Protein AF-A0A382JKH8-F1 (afdb_monomer)

Radius of gyration: 28.11 Å; Cα contacts (8 Å, |Δi|>4): 169; chains: 1; bounding box: 62×32×81 Å

Mean predicted aligned error: 12.82 Å

Structure (mmCIF, N/CA/C/O backbone):
data_AF-A0A382JKH8-F1
#
_entry.id   AF-A0A382JKH8-F1
#
loop_
_atom_site.group_PDB
_atom_site.id
_atom_site.type_symbol
_atom_site.label_atom_id
_atom_site.label_alt_id
_atom_site.label_comp_id
_atom_site.label_asym_id
_atom_site.label_entity_id
_atom_site.label_seq_id
_atom_site.pdbx_PDB_ins_code
_atom_site.Cartn_x
_atom_site.Cartn_y
_atom_site.Cartn_z
_atom_site.occupancy
_atom_site.B_iso_or_equiv
_atom_site.auth_seq_id
_atom_site.auth_comp_id
_atom_site.auth_asym_id
_atom_site.auth_atom_id
_atom_site.pdbx_PDB_model_num
ATOM 1 N N . MET A 1 1 ? 41.787 20.400 -58.631 1.00 54.06 1 MET A N 1
ATOM 2 C CA . MET A 1 1 ? 40.332 20.599 -58.765 1.00 54.06 1 MET A CA 1
ATOM 3 C C . MET A 1 1 ? 39.692 19.461 -57.990 1.00 54.06 1 MET A C 1
ATOM 5 O O . MET A 1 1 ? 39.821 18.327 -58.425 1.00 54.06 1 MET A O 1
ATOM 9 N N . VAL A 1 2 ? 39.213 19.712 -56.767 1.00 60.19 2 VAL A N 1
ATOM 10 C CA . VAL A 1 2 ? 38.534 18.669 -55.977 1.00 60.19 2 VAL A CA 1
ATOM 11 C C . VAL A 1 2 ? 37.178 18.459 -56.633 1.00 60.19 2 VAL A C 1
ATOM 13 O O . VAL A 1 2 ? 36.455 19.428 -56.839 1.00 60.19 2 VAL A O 1
ATOM 16 N N . ASP A 1 3 ? 36.887 17.228 -57.040 1.00 70.75 3 ASP A N 1
ATOM 17 C CA . ASP A 1 3 ? 35.647 16.890 -57.728 1.00 70.75 3 ASP A CA 1
ATOM 18 C C . ASP A 1 3 ? 34.460 17.128 -56.779 1.00 70.75 3 ASP A C 1
ATOM 20 O O . ASP A 1 3 ? 34.295 16.434 -55.771 1.00 70.75 3 ASP A O 1
ATOM 24 N N . GLU A 1 4 ? 33.668 18.169 -57.051 1.00 73.62 4 GLU A N 1
ATOM 25 C CA . GLU A 1 4 ? 32.545 18.571 -56.196 1.00 73.62 4 GLU A CA 1
ATOM 26 C C . GLU A 1 4 ? 31.497 17.453 -56.054 1.00 73.62 4 GLU A C 1
ATOM 28 O O . GLU A 1 4 ? 30.780 17.408 -55.054 1.00 73.62 4 GLU A O 1
ATOM 33 N N . GLY A 1 5 ? 31.426 16.525 -57.017 1.00 74.12 5 GLY A N 1
ATOM 34 C CA . GLY A 1 5 ? 30.571 15.341 -56.956 1.00 74.12 5 GLY A CA 1
ATOM 35 C C . GLY A 1 5 ? 31.047 14.335 -55.909 1.00 74.12 5 GLY A C 1
ATOM 36 O O . GLY A 1 5 ? 30.246 13.862 -55.098 1.00 74.12 5 GLY A O 1
ATOM 37 N N . VAL A 1 6 ? 32.356 14.074 -55.857 1.00 80.56 6 VAL A N 1
ATOM 38 C CA . VAL A 1 6 ? 32.975 13.199 -54.845 1.00 80.56 6 VAL A CA 1
ATOM 39 C C . VAL A 1 6 ? 32.823 13.787 -53.440 1.00 80.56 6 VAL A C 1
ATOM 41 O O . VAL A 1 6 ? 32.464 13.064 -52.511 1.00 80.56 6 VAL A O 1
ATOM 44 N N . ALA A 1 7 ? 33.015 15.100 -53.278 1.00 78.12 7 ALA A N 1
ATOM 45 C CA . ALA A 1 7 ? 32.851 15.771 -51.985 1.00 78.12 7 ALA A CA 1
ATOM 46 C C . ALA A 1 7 ? 31.404 15.692 -51.461 1.00 78.12 7 ALA A C 1
ATOM 48 O O . ALA A 1 7 ? 31.183 15.395 -50.286 1.00 78.12 7 ALA A O 1
ATOM 49 N N . ARG A 1 8 ? 30.409 15.892 -52.338 1.00 78.38 8 ARG A N 1
ATOM 50 C CA . ARG A 1 8 ? 28.981 15.769 -51.991 1.00 78.38 8 ARG A CA 1
ATOM 51 C C . ARG A 1 8 ? 28.606 14.332 -51.637 1.00 78.38 8 ARG A C 1
ATOM 53 O O . ARG A 1 8 ? 27.932 14.116 -50.633 1.00 78.38 8 ARG A O 1
ATOM 60 N N . SER A 1 9 ? 29.076 13.353 -52.411 1.00 83.19 9 SER A N 1
ATOM 61 C CA . SER A 1 9 ? 28.821 11.933 -52.142 1.00 83.19 9 SER A CA 1
ATOM 62 C C . SER A 1 9 ? 29.443 11.471 -50.824 1.00 83.19 9 SER A C 1
ATOM 64 O O . SER A 1 9 ? 28.822 10.699 -50.097 1.00 83.19 9 SER A O 1
ATOM 66 N N . LEU A 1 10 ? 30.650 11.940 -50.498 1.00 84.69 10 LEU A N 1
ATOM 67 C CA . LEU A 1 10 ? 31.327 11.584 -49.252 1.00 84.69 10 LEU A CA 1
ATOM 68 C C . LEU A 1 10 ? 30.641 12.220 -48.036 1.00 84.69 10 LEU A C 1
ATOM 70 O O . LEU A 1 10 ? 30.489 11.570 -47.004 1.00 84.69 10 LEU A O 1
ATOM 74 N N . PHE A 1 11 ? 30.162 13.458 -48.179 1.00 86.44 11 PHE A N 1
ATOM 75 C CA . PHE A 1 11 ? 29.364 14.134 -47.158 1.00 86.44 11 PHE A CA 1
ATOM 76 C C . PHE A 1 11 ? 28.041 13.402 -46.885 1.00 86.44 11 PHE A C 1
ATOM 78 O O . PHE A 1 11 ? 27.710 13.130 -45.733 1.00 86.44 11 PHE A O 1
ATOM 85 N N . LEU A 1 12 ? 27.317 13.016 -47.941 1.00 88.19 12 LEU A N 1
ATOM 86 C CA . LEU A 1 12 ? 26.072 12.246 -47.836 1.00 88.19 12 LEU A CA 1
ATO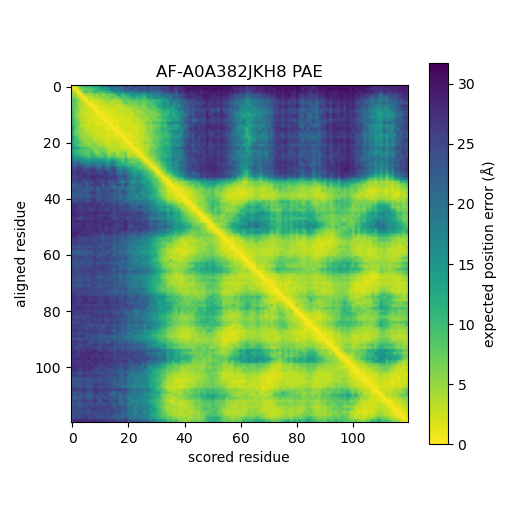M 87 C C . LEU A 1 12 ? 26.300 10.859 -47.216 1.00 88.19 12 LEU A C 1
ATOM 89 O O . LEU A 1 12 ? 25.525 10.438 -46.361 1.00 88.19 12 LEU A O 1
ATOM 93 N N . ALA A 1 13 ? 27.379 10.167 -47.593 1.00 88.75 13 ALA A N 1
ATOM 94 C CA . ALA A 1 13 ? 27.736 8.874 -47.010 1.00 88.75 13 ALA A CA 1
ATOM 95 C C . ALA A 1 13 ? 28.078 8.993 -45.516 1.00 88.75 13 ALA A C 1
ATOM 97 O O . ALA A 1 13 ? 27.604 8.192 -44.712 1.00 88.75 13 ALA A O 1
ATOM 98 N N . GLY A 1 14 ? 28.838 10.024 -45.133 1.00 87.12 14 GLY A N 1
ATOM 99 C CA . GLY A 1 14 ? 29.122 10.325 -43.730 1.00 87.12 14 GLY A CA 1
ATOM 100 C C . GLY A 1 14 ? 27.849 10.601 -42.932 1.00 87.12 14 GLY A C 1
ATOM 101 O O . GLY A 1 14 ? 27.673 10.046 -41.849 1.00 87.12 14 GLY A O 1
ATOM 102 N N . LEU A 1 15 ? 26.921 11.380 -43.494 1.00 90.38 15 LEU A N 1
ATOM 103 C CA . LEU A 1 15 ? 25.634 11.669 -42.863 1.00 90.38 15 LEU A CA 1
ATOM 104 C C . LEU A 1 15 ? 24.789 10.402 -42.670 1.00 90.38 15 LEU A C 1
ATOM 106 O O . LEU A 1 15 ? 24.229 10.209 -41.593 1.00 90.38 15 LEU A O 1
ATOM 110 N N . MET A 1 16 ? 24.740 9.509 -43.665 1.00 90.44 16 MET A N 1
ATOM 111 C CA . MET A 1 16 ? 24.026 8.235 -43.533 1.00 90.44 16 MET A CA 1
ATOM 112 C C . MET A 1 16 ? 24.613 7.370 -42.413 1.00 90.44 16 MET A C 1
ATOM 114 O O . MET A 1 16 ? 23.863 6.881 -41.571 1.00 90.44 16 MET A O 1
ATOM 118 N N . ILE A 1 17 ? 25.939 7.245 -42.333 1.00 85.88 17 ILE A N 1
ATOM 119 C CA . ILE A 1 17 ? 26.601 6.451 -41.285 1.00 85.88 17 ILE A CA 1
ATOM 120 C C . ILE A 1 17 ? 26.333 7.042 -39.895 1.00 85.88 17 ILE A C 1
ATOM 122 O O . ILE A 1 17 ? 25.952 6.316 -38.979 1.00 85.88 17 ILE A O 1
ATOM 126 N N . VAL A 1 18 ? 26.472 8.361 -39.741 1.00 85.75 18 VAL A N 1
ATOM 127 C CA . VAL A 1 18 ? 26.221 9.047 -38.464 1.00 85.75 18 VAL A CA 1
ATOM 128 C C . VAL A 1 18 ? 24.750 8.932 -38.056 1.00 85.75 18 VAL A C 1
ATOM 130 O O . VAL A 1 18 ? 24.471 8.703 -36.884 1.00 85.75 18 VAL A O 1
ATOM 133 N N . SER A 1 19 ? 23.810 9.010 -39.005 1.00 83.56 19 SER A N 1
ATOM 134 C CA . SER A 1 19 ? 22.376 8.858 -38.719 1.00 83.56 19 SER A CA 1
ATOM 135 C C . SER A 1 19 ? 22.009 7.454 -38.227 1.00 83.56 19 SER A C 1
ATOM 137 O O . SER A 1 19 ? 21.229 7.320 -37.287 1.00 83.56 19 SER A O 1
ATOM 139 N N . VAL A 1 20 ? 22.620 6.411 -38.801 1.00 82.31 20 VAL A N 1
ATOM 140 C CA . VAL A 1 20 ? 22.405 5.020 -38.379 1.00 82.31 20 VAL A CA 1
ATOM 141 C C . VAL A 1 20 ? 23.021 4.776 -37.002 1.00 82.31 20 VAL A C 1
ATOM 143 O O . VAL A 1 20 ? 22.374 4.178 -36.147 1.00 82.31 20 VAL A O 1
ATOM 146 N N . LEU A 1 21 ? 24.234 5.281 -36.751 1.00 80.19 21 LEU A N 1
ATOM 147 C CA . LEU A 1 21 ? 24.894 5.152 -35.447 1.00 80.19 21 LEU A CA 1
ATOM 148 C C . LEU A 1 21 ? 24.144 5.904 -34.337 1.00 80.19 21 LEU A C 1
ATOM 150 O O . LEU A 1 21 ? 23.975 5.359 -33.250 1.00 80.19 21 LEU A O 1
ATOM 154 N N . LEU A 1 22 ? 23.650 7.117 -34.613 1.00 75.94 22 LEU A N 1
ATOM 155 C CA . LEU A 1 22 ? 22.796 7.866 -33.683 1.00 75.94 22 LEU A CA 1
ATOM 156 C C . LEU A 1 22 ? 21.483 7.130 -33.403 1.00 75.94 22 LEU A C 1
ATOM 158 O O . LEU A 1 22 ? 21.046 7.101 -32.259 1.00 75.94 22 LEU A O 1
ATOM 162 N N . GLY A 1 23 ? 20.881 6.502 -34.417 1.00 69.19 23 GLY A N 1
ATOM 163 C CA . GLY A 1 23 ? 19.714 5.644 -34.230 1.00 69.19 23 GLY A CA 1
ATOM 164 C C . GLY A 1 23 ? 20.005 4.507 -33.251 1.00 69.19 23 GLY A C 1
ATOM 165 O O . GLY A 1 23 ? 19.333 4.392 -32.234 1.00 69.19 23 GLY A O 1
ATOM 166 N N . VAL A 1 24 ? 21.051 3.714 -33.494 1.00 71.81 24 VAL A N 1
ATOM 167 C CA . VAL A 1 24 ? 21.396 2.559 -32.641 1.00 71.81 24 VAL A CA 1
ATOM 168 C C . VAL A 1 24 ? 21.688 2.965 -31.189 1.00 71.81 24 VAL A C 1
ATOM 170 O O . VAL A 1 24 ? 21.266 2.258 -30.281 1.00 71.81 24 VAL A O 1
ATOM 173 N N . LEU A 1 25 ? 22.339 4.110 -30.952 1.00 69.38 25 LEU A N 1
ATOM 174 C CA . LEU A 1 25 ? 22.617 4.600 -29.593 1.00 69.38 25 LEU A CA 1
ATOM 175 C C . LEU A 1 25 ? 21.375 5.122 -28.854 1.00 69.38 25 LEU A C 1
ATOM 177 O O . LEU A 1 25 ? 21.358 5.116 -27.628 1.00 69.38 25 LEU A O 1
ATOM 181 N N . LEU A 1 26 ? 20.347 5.575 -29.576 1.00 64.62 26 LEU A N 1
ATOM 182 C CA . LEU A 1 26 ? 19.097 6.064 -28.983 1.00 64.62 26 LEU A CA 1
ATOM 183 C C . LEU A 1 26 ? 18.050 4.955 -28.785 1.00 64.62 26 LEU A C 1
ATOM 185 O O . LEU A 1 26 ? 17.109 5.145 -28.022 1.00 64.62 26 LEU A O 1
ATOM 189 N N . PHE A 1 27 ? 18.196 3.804 -29.451 1.00 58.66 27 PHE A N 1
ATOM 190 C CA . PHE A 1 27 ? 17.217 2.709 -29.399 1.00 58.66 27 PHE A CA 1
ATOM 191 C C . PHE A 1 27 ? 17.270 1.869 -28.113 1.00 58.66 27 PHE A C 1
ATOM 193 O O . PHE A 1 27 ? 16.287 1.192 -27.816 1.00 58.66 27 PHE A O 1
ATOM 200 N N . ASP A 1 28 ? 18.369 1.931 -27.355 1.00 57.06 28 ASP A N 1
ATOM 201 C CA . ASP A 1 28 ? 18.500 1.246 -26.058 1.00 57.06 28 ASP A CA 1
ATOM 202 C C . ASP A 1 28 ? 17.933 2.077 -24.889 1.00 57.06 28 ASP A C 1
ATOM 204 O O . ASP A 1 28 ? 17.685 1.559 -23.810 1.00 57.06 28 ASP A O 1
ATOM 208 N N . VA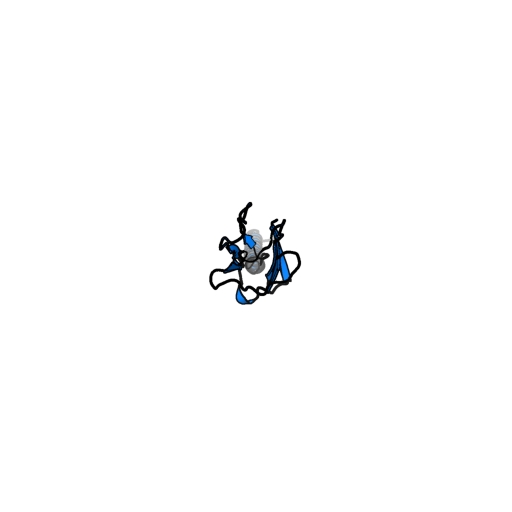L A 1 29 ? 17.615 3.360 -25.117 1.00 57.94 29 VAL A N 1
ATOM 209 C CA . VAL A 1 29 ? 16.782 4.174 -24.212 1.00 57.94 29 VAL A CA 1
ATOM 210 C C . VAL A 1 29 ? 15.310 3.979 -24.584 1.00 57.94 29 VAL A C 1
ATOM 212 O O . VAL A 1 29 ? 14.549 4.902 -24.863 1.00 57.94 29 VAL A O 1
ATOM 215 N N . LYS A 1 30 ? 14.861 2.728 -24.578 1.00 51.41 30 LYS A N 1
ATOM 216 C CA . LYS A 1 30 ? 13.509 2.493 -24.089 1.00 51.41 30 LYS A CA 1
ATOM 217 C C . LYS A 1 30 ? 13.656 2.503 -22.581 1.00 51.41 30 LYS A C 1
ATOM 219 O O . LYS A 1 30 ? 14.252 1.589 -22.033 1.00 51.41 30 LYS A O 1
ATOM 224 N N . GLN A 1 31 ? 13.163 3.558 -21.934 1.00 56.88 31 GLN A N 1
ATOM 225 C CA . GLN A 1 31 ? 12.772 3.436 -20.536 1.00 56.88 31 GLN A CA 1
ATOM 226 C C . GLN A 1 31 ? 11.792 2.260 -20.490 1.00 56.88 31 GLN A C 1
ATOM 228 O O . GLN A 1 31 ? 10.626 2.404 -20.861 1.00 56.88 31 GLN A O 1
ATOM 233 N N . GLU A 1 32 ? 12.290 1.069 -20.146 1.00 56.19 32 GLU A N 1
ATOM 234 C CA . GLU A 1 32 ? 11.481 0.115 -19.400 1.00 56.19 32 GLU A CA 1
ATOM 235 C C . GLU A 1 32 ? 10.857 0.945 -18.286 1.00 56.19 32 GLU A C 1
ATOM 237 O O . GLU A 1 32 ? 11.578 1.728 -17.661 1.00 56.19 32 GLU A O 1
ATOM 242 N N . GLY A 1 33 ? 9.521 0.928 -18.218 1.00 59.31 33 GLY A N 1
ATOM 243 C CA . GLY A 1 33 ? 8.748 1.864 -17.406 1.00 59.31 33 GLY A CA 1
ATOM 244 C C . GLY A 1 33 ? 9.440 2.067 -16.069 1.00 59.31 33 GLY A C 1
ATOM 245 O O . GLY A 1 33 ? 9.825 1.081 -15.443 1.00 59.31 33 GLY A O 1
ATOM 246 N N . GLU A 1 34 ? 9.707 3.326 -15.708 1.00 69.31 34 GLU A N 1
ATOM 247 C CA . GLU A 1 34 ? 10.281 3.606 -14.396 1.00 69.31 34 GLU A CA 1
ATOM 248 C C . GLU A 1 34 ? 9.438 2.866 -13.367 1.00 69.31 34 GLU A C 1
ATOM 250 O O . GLU A 1 34 ? 8.226 3.054 -13.332 1.00 69.31 34 GLU A O 1
ATOM 255 N N . ASN A 1 35 ? 10.075 1.984 -12.602 1.00 76.88 35 ASN A N 1
ATOM 256 C CA . ASN A 1 35 ? 9.409 1.283 -11.523 1.00 76.88 35 ASN A CA 1
ATOM 257 C C . ASN A 1 35 ? 8.910 2.341 -10.540 1.00 76.88 35 ASN A C 1
ATOM 259 O O . ASN A 1 35 ? 9.726 3.100 -10.008 1.00 76.88 35 ASN A O 1
ATOM 263 N N . LEU A 1 36 ? 7.600 2.446 -10.345 1.00 82.38 36 LEU A N 1
ATOM 264 C CA . LEU A 1 36 ? 7.018 3.452 -9.468 1.00 82.38 36 LEU A CA 1
ATOM 265 C C . LEU A 1 36 ? 6.898 2.908 -8.049 1.00 82.38 36 LEU A C 1
ATOM 267 O O . LEU A 1 36 ? 7.041 1.718 -7.801 1.00 82.38 36 LEU A O 1
ATOM 271 N N . ALA A 1 37 ? 6.701 3.813 -7.093 1.00 85.88 37 ALA A N 1
ATOM 272 C CA . ALA A 1 37 ? 6.336 3.401 -5.751 1.00 85.88 37 ALA A CA 1
ATOM 273 C C . ALA A 1 37 ? 4.908 2.828 -5.764 1.00 85.88 37 ALA A C 1
ATOM 275 O O . ALA A 1 37 ? 4.059 3.360 -6.492 1.00 85.88 37 ALA A O 1
ATOM 276 N N . PRO A 1 38 ? 4.609 1.850 -4.895 1.00 88.50 38 PRO A N 1
ATOM 277 C CA . PRO A 1 38 ? 3.278 1.269 -4.799 1.00 88.50 38 PRO A CA 1
ATOM 278 C C . PRO A 1 38 ? 2.250 2.350 -4.463 1.00 88.50 38 PRO A C 1
ATOM 280 O O . PRO A 1 38 ? 2.547 3.301 -3.747 1.00 88.50 38 PRO A O 1
ATOM 283 N N . VAL A 1 39 ? 1.019 2.233 -4.933 1.00 89.00 39 VAL A N 1
ATOM 284 C CA . VAL A 1 39 ? -0.062 3.186 -4.657 1.00 89.00 39 VAL A CA 1
ATOM 285 C C . VAL A 1 39 ? -1.041 2.565 -3.671 1.00 89.00 39 VAL A C 1
ATOM 287 O O . VAL A 1 39 ? -1.446 1.421 -3.834 1.00 89.00 39 VAL A O 1
ATOM 290 N N . ILE A 1 40 ? -1.429 3.324 -2.644 1.00 89.19 40 ILE A N 1
ATOM 291 C CA . ILE A 1 40 ? -2.406 2.893 -1.638 1.00 89.19 40 ILE A CA 1
ATOM 292 C C . ILE A 1 40 ? -3.604 3.837 -1.702 1.00 89.19 40 ILE A C 1
ATOM 294 O O . ILE A 1 40 ? -3.464 5.039 -1.454 1.00 89.19 40 ILE A O 1
ATOM 298 N N . GLU A 1 41 ? -4.775 3.290 -1.996 1.00 87.06 41 GLU A N 1
ATOM 299 C CA . GLU A 1 41 ? -6.047 4.004 -2.018 1.00 87.06 41 GLU A CA 1
ATOM 300 C C . GLU A 1 41 ? -7.039 3.333 -1.074 1.00 87.06 41 GLU A C 1
ATOM 302 O O . GLU A 1 41 ? -7.143 2.115 -1.003 1.00 87.06 41 GLU A O 1
ATOM 307 N N . GLY A 1 42 ? -7.792 4.128 -0.331 1.00 82.38 42 GLY A N 1
ATOM 308 C CA . GLY A 1 42 ? -8.769 3.617 0.615 1.00 82.38 42 GLY A CA 1
ATOM 309 C C . GLY A 1 42 ? -9.475 4.765 1.303 1.00 82.38 42 GLY A C 1
ATOM 310 O O . GLY A 1 42 ? -8.961 5.887 1.344 1.00 82.38 42 GLY A O 1
ATOM 311 N N . ASP A 1 43 ? -10.653 4.475 1.829 1.00 77.12 43 ASP A N 1
ATOM 312 C CA . ASP A 1 43 ? -11.458 5.418 2.593 1.00 77.12 43 ASP A CA 1
ATOM 313 C C . ASP A 1 43 ? -11.884 4.731 3.891 1.00 77.12 43 ASP A C 1
ATOM 315 O O . ASP A 1 43 ? -12.142 3.524 3.898 1.00 77.12 43 ASP A O 1
ATOM 319 N N . ILE A 1 44 ? -11.915 5.480 4.992 1.00 76.12 44 ILE A N 1
ATOM 320 C CA . ILE A 1 44 ? -12.371 4.959 6.283 1.00 76.12 44 ILE A CA 1
ATOM 321 C C . ILE A 1 44 ? -13.685 5.626 6.672 1.00 76.12 44 ILE A C 1
ATOM 323 O O . ILE A 1 44 ? -13.843 6.841 6.512 1.00 76.12 44 ILE A O 1
ATOM 327 N N . PRO A 1 45 ? -14.631 4.867 7.243 1.00 71.94 45 PRO A N 1
ATOM 328 C CA . PRO A 1 45 ? -15.831 5.462 7.794 1.00 71.94 45 PRO A CA 1
ATOM 329 C C . PRO A 1 45 ? -15.457 6.441 8.916 1.00 71.94 45 PRO A C 1
ATOM 331 O O . PRO A 1 45 ? -14.784 6.096 9.882 1.00 71.94 45 PRO A O 1
ATOM 334 N N . THR A 1 46 ? -15.928 7.685 8.799 1.00 70.31 46 THR A N 1
ATOM 335 C CA . THR A 1 46 ? -15.659 8.758 9.780 1.00 70.31 46 THR A CA 1
ATOM 336 C C . THR A 1 46 ? -16.310 8.525 11.142 1.00 70.31 46 THR A C 1
ATOM 338 O O . THR A 1 46 ? -15.977 9.203 12.112 1.00 70.31 46 THR A O 1
ATOM 341 N N . ASN A 1 47 ? -17.274 7.608 11.226 1.00 70.81 47 ASN A N 1
ATOM 342 C CA . ASN A 1 47 ? -17.989 7.326 12.455 1.00 70.81 47 ASN A CA 1
ATOM 343 C C . ASN A 1 47 ? -18.405 5.854 12.480 1.00 70.81 47 ASN A C 1
ATOM 345 O O . ASN A 1 47 ? -19.179 5.424 11.629 1.00 70.81 47 ASN A O 1
ATOM 349 N N . ILE A 1 48 ? -17.931 5.119 13.483 1.00 69.81 48 ILE A N 1
ATOM 350 C CA . ILE A 1 48 ? -18.230 3.697 13.676 1.00 69.81 48 ILE A CA 1
ATOM 351 C C . ILE A 1 48 ? -19.054 3.560 14.962 1.00 69.81 48 ILE A C 1
ATOM 353 O O . ILE A 1 48 ? -18.773 4.214 15.972 1.00 69.81 48 ILE A O 1
ATOM 357 N N . LEU A 1 49 ? -20.119 2.762 14.920 1.00 68.62 49 LEU A N 1
ATOM 358 C CA . LEU A 1 49 ? -20.941 2.440 16.088 1.00 68.62 49 LEU A CA 1
ATOM 359 C C . LEU A 1 49 ? -20.352 1.213 16.796 1.00 68.62 49 LEU A C 1
ATOM 361 O O . LEU A 1 49 ? -20.004 0.217 16.173 1.00 68.62 49 LEU A O 1
ATOM 365 N N . ILE A 1 50 ? -20.249 1.275 18.123 1.00 66.19 50 ILE A N 1
ATOM 366 C CA . ILE A 1 50 ? -19.702 0.170 18.923 1.00 66.19 50 ILE A CA 1
ATOM 367 C C . ILE A 1 50 ? -20.584 -1.068 18.759 1.00 66.19 50 ILE A C 1
ATOM 369 O O . ILE A 1 50 ? -21.776 -1.025 19.075 1.00 66.19 50 ILE A O 1
ATOM 373 N N . GLY A 1 51 ? -19.967 -2.180 18.368 1.00 62.16 51 GLY A N 1
ATOM 374 C CA . GLY A 1 51 ? -20.644 -3.462 18.195 1.00 62.16 51 GLY A CA 1
ATOM 375 C C . GLY A 1 51 ? -21.254 -3.674 16.811 1.00 62.16 51 GLY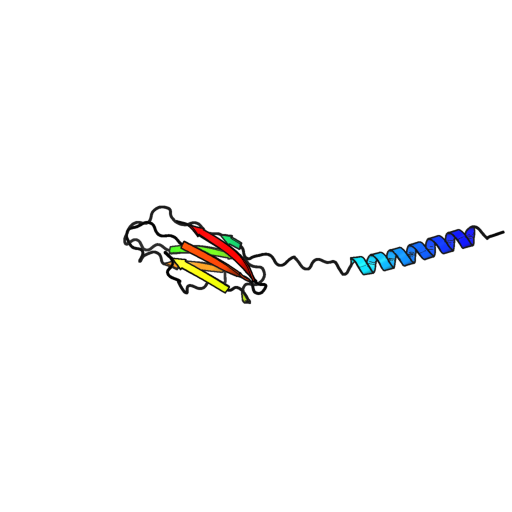 A C 1
ATOM 376 O O . GLY A 1 51 ? -21.851 -4.731 16.604 1.00 62.16 51 GLY A O 1
ATOM 377 N N . ASP A 1 52 ? -21.093 -2.724 15.884 1.00 67.94 52 ASP A N 1
ATOM 378 C CA . ASP A 1 52 ? -21.269 -3.009 14.462 1.00 67.94 52 ASP A CA 1
ATOM 379 C C . ASP A 1 52 ? -20.071 -3.808 13.937 1.00 67.94 52 ASP A C 1
ATOM 381 O O . ASP A 1 52 ? -18.937 -3.658 14.397 1.00 67.94 52 ASP A O 1
ATOM 385 N N . ILE A 1 53 ? -20.367 -4.708 13.001 1.00 71.94 53 ILE A N 1
ATOM 386 C CA . ILE A 1 53 ? -19.348 -5.442 12.257 1.00 71.94 53 ILE A CA 1
ATOM 387 C C . ILE A 1 53 ? -18.960 -4.537 11.097 1.00 71.94 53 ILE A C 1
ATOM 389 O O . ILE A 1 53 ? -19.763 -4.358 10.178 1.00 71.94 53 ILE A O 1
ATOM 393 N N . ASP A 1 54 ? -17.778 -3.941 11.180 1.00 78.50 54 ASP A N 1
ATOM 394 C CA . ASP A 1 54 ? -17.277 -3.006 10.180 1.00 78.50 54 ASP A CA 1
ATOM 395 C C . ASP A 1 54 ? -15.843 -3.384 9.792 1.00 78.50 54 ASP A C 1
ATOM 397 O O . ASP A 1 54 ? -15.059 -3.868 10.617 1.00 78.50 54 ASP A O 1
ATOM 401 N N . SER A 1 55 ? -15.518 -3.168 8.523 1.00 81.88 55 SER A N 1
ATOM 402 C CA . SER A 1 55 ? -14.229 -3.516 7.925 1.00 81.88 55 SER A CA 1
ATOM 403 C C . SER A 1 55 ? -13.728 -2.335 7.109 1.00 81.88 55 SER A C 1
ATOM 405 O O . SER A 1 55 ? -14.489 -1.683 6.391 1.00 81.88 55 SER A O 1
ATOM 407 N N . VAL A 1 56 ? -12.426 -2.076 7.175 1.00 83.56 56 VAL A N 1
ATOM 408 C CA . VAL A 1 56 ? -11.763 -1.097 6.310 1.00 83.56 56 VAL A CA 1
ATOM 409 C C . VAL A 1 56 ? -11.161 -1.824 5.123 1.00 83.56 56 VAL A C 1
ATOM 411 O O . VAL A 1 56 ? -10.412 -2.781 5.300 1.00 83.56 56 VAL A O 1
ATOM 414 N N . PHE A 1 57 ? -11.451 -1.331 3.922 1.00 85.31 57 PHE A N 1
ATOM 415 C CA . PHE A 1 57 ? -10.907 -1.867 2.680 1.00 85.31 57 PHE A CA 1
ATOM 416 C C . PHE A 1 57 ? -9.906 -0.880 2.085 1.00 85.31 57 PHE A C 1
ATOM 418 O O . PHE A 1 57 ? -10.227 0.284 1.837 1.00 85.31 57 PHE A O 1
ATOM 425 N N . LEU A 1 58 ? -8.693 -1.359 1.845 1.00 87.50 58 LEU A N 1
ATOM 426 C CA . LEU A 1 58 ? -7.594 -0.605 1.254 1.00 87.50 58 LEU A CA 1
ATOM 427 C C . LEU A 1 58 ? -7.150 -1.310 -0.019 1.00 87.50 58 LEU A C 1
ATOM 429 O O . LEU A 1 58 ? -6.798 -2.479 0.011 1.00 87.50 58 LEU A O 1
ATOM 433 N N . SER A 1 59 ? -7.169 -0.607 -1.140 1.00 89.19 59 SER A N 1
ATOM 434 C CA . SER A 1 59 ? -6.657 -1.096 -2.415 1.00 89.19 59 SER A CA 1
ATOM 435 C C . SER A 1 59 ? -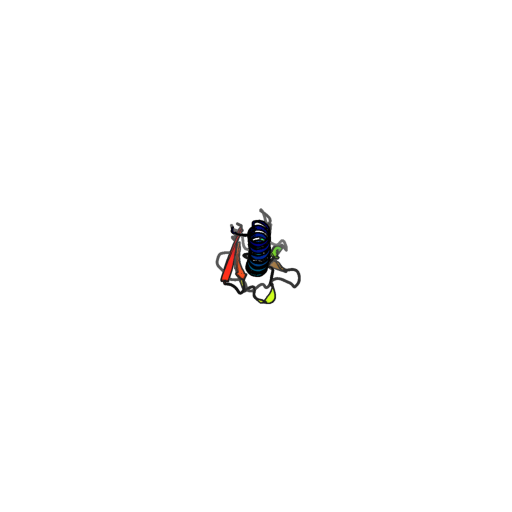5.197 -0.698 -2.571 1.00 89.19 59 SER A C 1
ATOM 437 O O . SER A 1 59 ? -4.852 0.482 -2.477 1.00 89.19 59 SER A O 1
ATOM 439 N N . ILE A 1 60 ? -4.339 -1.680 -2.810 1.00 89.19 60 ILE A N 1
ATOM 440 C CA . ILE A 1 60 ? -2.910 -1.484 -3.014 1.00 89.19 60 ILE A CA 1
ATOM 441 C C . ILE A 1 60 ? -2.567 -1.932 -4.428 1.00 89.19 60 ILE A C 1
ATOM 443 O O . ILE A 1 60 ? -2.879 -3.050 -4.833 1.00 89.19 60 ILE A O 1
ATOM 447 N N . TYR A 1 61 ? -1.923 -1.042 -5.170 1.00 86.81 61 TYR A N 1
ATOM 448 C CA . TYR A 1 61 ? -1.565 -1.241 -6.565 1.00 86.81 61 TYR A CA 1
ATOM 449 C C . TYR A 1 61 ? -0.060 -1.103 -6.732 1.00 86.81 61 TYR A C 1
ATOM 451 O O . TYR A 1 61 ? 0.523 -0.129 -6.264 1.00 86.81 61 TYR A O 1
ATOM 459 N N . ASP A 1 62 ? 0.552 -2.051 -7.426 1.00 84.75 62 ASP A N 1
ATOM 460 C CA . ASP A 1 62 ? 1.971 -2.027 -7.766 1.00 84.75 62 ASP A CA 1
ATOM 461 C C . ASP A 1 62 ? 2.192 -2.749 -9.099 1.00 84.75 62 ASP A C 1
ATOM 463 O O . ASP A 1 62 ? 1.390 -3.611 -9.484 1.00 84.75 62 ASP A O 1
ATOM 467 N N . GLU A 1 63 ? 3.264 -2.414 -9.815 1.00 82.00 63 GLU A N 1
ATOM 468 C CA . GLU A 1 63 ? 3.660 -3.151 -11.014 1.00 82.00 63 GLU A CA 1
ATOM 469 C C . GLU A 1 63 ? 4.030 -4.611 -10.694 1.00 82.00 63 GLU A C 1
ATOM 471 O O . GLU A 1 63 ? 3.791 -5.495 -11.526 1.00 82.00 63 GLU A O 1
ATOM 476 N N . GLU A 1 64 ? 4.561 -4.888 -9.494 1.00 81.00 64 GLU A N 1
ATOM 477 C CA . GLU A 1 64 ? 4.981 -6.221 -9.059 1.00 81.00 64 GLU A CA 1
ATOM 478 C C . GLU A 1 64 ? 4.503 -6.571 -7.635 1.00 81.00 64 GLU A C 1
ATOM 480 O O . GLU A 1 64 ? 5.213 -6.461 -6.638 1.00 81.00 64 GLU A O 1
ATOM 485 N N . MET A 1 65 ? 3.326 -7.193 -7.549 1.00 79.75 65 MET A N 1
ATOM 486 C CA . MET A 1 65 ? 2.753 -7.632 -6.266 1.00 79.75 65 MET A CA 1
ATOM 487 C C . MET A 1 65 ? 3.583 -8.705 -5.527 1.00 79.75 65 MET A C 1
ATOM 489 O O . MET A 1 65 ? 3.461 -8.856 -4.316 1.00 79.75 65 MET A O 1
ATOM 493 N N . ALA A 1 66 ? 4.423 -9.477 -6.228 1.00 76.44 66 ALA A N 1
ATOM 494 C CA . ALA A 1 66 ? 5.159 -10.609 -5.646 1.00 76.44 66 ALA A CA 1
ATOM 495 C C . ALA A 1 66 ? 6.318 -10.197 -4.715 1.00 76.44 66 ALA A C 1
ATOM 497 O O . ALA A 1 66 ? 6.800 -11.026 -3.939 1.00 76.44 66 ALA A O 1
ATOM 498 N N . GLY A 1 67 ? 6.768 -8.944 -4.797 1.00 74.56 67 GLY A N 1
ATOM 499 C CA . GLY A 1 67 ? 7.856 -8.384 -3.994 1.00 74.56 67 GLY A CA 1
ATOM 500 C C . GLY A 1 67 ? 7.403 -7.370 -2.943 1.00 74.56 67 GLY A C 1
ATOM 501 O O . GLY A 1 67 ? 8.242 -6.802 -2.243 1.00 74.56 67 GLY A O 1
ATOM 502 N N . LEU A 1 68 ? 6.095 -7.139 -2.832 1.00 85.12 68 LEU A N 1
ATOM 503 C CA . LEU A 1 68 ? 5.527 -6.108 -1.981 1.00 85.12 68 LEU A CA 1
ATOM 504 C C . LEU A 1 68 ? 5.556 -6.528 -0.504 1.00 85.12 68 LEU A C 1
ATOM 506 O O . LEU A 1 68 ? 5.006 -7.555 -0.111 1.00 85.12 68 LEU A O 1
ATOM 510 N N . THR A 1 69 ? 6.171 -5.703 0.336 1.00 85.62 69 THR A N 1
ATOM 511 C CA . THR A 1 69 ? 6.122 -5.819 1.796 1.00 85.62 69 THR A CA 1
ATOM 512 C C . THR A 1 69 ? 5.132 -4.808 2.349 1.00 85.62 69 THR A C 1
ATOM 514 O O . THR A 1 69 ? 5.293 -3.603 2.156 1.00 85.62 69 THR A O 1
ATOM 517 N N . LEU A 1 70 ? 4.131 -5.287 3.084 1.00 86.44 70 LEU A N 1
ATOM 518 C CA . LEU A 1 70 ? 3.126 -4.437 3.707 1.00 86.44 70 LEU A CA 1
ATOM 519 C C . LEU A 1 70 ? 3.300 -4.417 5.227 1.00 86.44 70 LEU A C 1
ATOM 521 O O . LEU A 1 70 ? 3.410 -5.457 5.873 1.00 86.44 70 LEU A O 1
ATOM 525 N N . VAL A 1 71 ? 3.317 -3.220 5.805 1.00 87.38 71 VAL A N 1
ATOM 526 C CA . VAL A 1 71 ? 3.348 -3.005 7.252 1.00 87.38 71 VAL A CA 1
ATOM 527 C C . VAL A 1 71 ? 2.150 -2.159 7.633 1.00 87.38 71 VAL A C 1
ATOM 529 O O 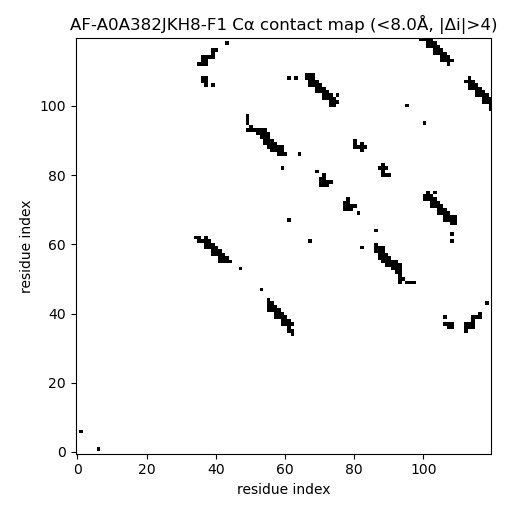. VAL A 1 71 ? 2.091 -0.963 7.339 1.00 87.38 71 VAL A O 1
ATOM 532 N N . VAL A 1 72 ? 1.204 -2.779 8.324 1.00 87.25 72 VAL A N 1
ATOM 533 C CA . VAL A 1 72 ? -0.027 -2.130 8.758 1.00 87.25 72 VAL A CA 1
ATOM 534 C C . VAL A 1 72 ? -0.023 -2.013 10.274 1.00 87.25 72 VAL A C 1
ATOM 536 O O . VAL A 1 72 ? 0.419 -2.909 10.992 1.00 87.25 72 VAL A O 1
ATOM 539 N N . SER A 1 73 ? -0.488 -0.877 10.777 1.00 87.06 73 SER A N 1
ATOM 540 C CA . SER A 1 73 ? -0.572 -0.598 12.204 1.00 87.06 73 SER A CA 1
ATOM 541 C C . SER A 1 73 ? -1.856 0.142 12.544 1.00 87.06 73 SER A C 1
ATOM 543 O O . SER A 1 73 ? -2.190 1.137 11.906 1.00 87.06 73 SER A O 1
ATOM 545 N N . LEU A 1 74 ? -2.540 -0.340 13.575 1.00 86.25 74 LEU A N 1
ATOM 546 C CA . LEU A 1 74 ? -3.757 0.219 14.146 1.00 86.25 74 LEU A CA 1
ATOM 547 C C . LEU A 1 74 ? -3.426 0.711 15.558 1.00 86.25 74 LEU A C 1
ATOM 549 O O . LEU A 1 74 ? -2.982 -0.067 16.399 1.00 86.25 74 LEU A O 1
ATOM 553 N N . ASP A 1 75 ? -3.525 2.017 15.801 1.00 84.00 75 ASP A N 1
ATOM 554 C CA . ASP A 1 75 ? -3.090 2.682 17.045 1.00 84.00 75 ASP A CA 1
ATOM 555 C C . ASP A 1 75 ? -1.644 2.386 17.464 1.00 84.00 75 ASP A C 1
ATOM 557 O O . ASP A 1 75 ? -1.288 2.358 18.643 1.00 84.00 75 ASP A O 1
ATOM 561 N N . GLY A 1 76 ? -0.779 2.149 16.478 1.00 80.44 76 GLY A N 1
ATOM 562 C CA . GLY A 1 76 ? 0.611 1.764 16.710 1.00 80.44 76 GLY A CA 1
ATOM 563 C C . GLY A 1 76 ? 0.809 0.288 17.070 1.00 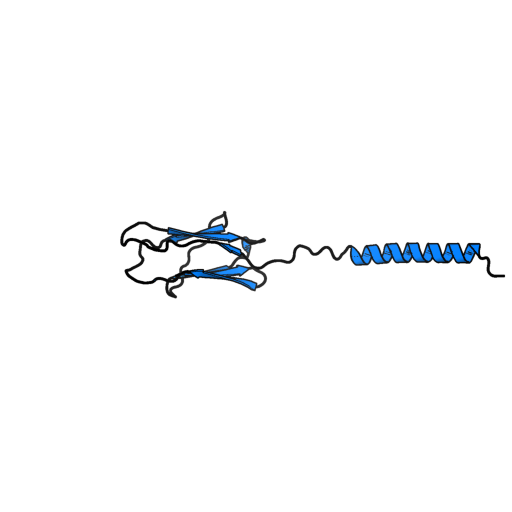80.44 76 GLY A C 1
ATOM 564 O O . GLY A 1 76 ? 1.952 -0.128 17.261 1.00 80.44 76 GLY A O 1
ATOM 565 N N . VAL A 1 77 ? -0.256 -0.517 17.112 1.00 82.38 77 VAL A N 1
ATOM 566 C CA . VAL A 1 77 ? -0.181 -1.982 17.169 1.00 82.38 77 VAL A CA 1
ATOM 567 C C . VAL A 1 77 ? -0.097 -2.517 15.744 1.00 82.38 77 VAL A C 1
ATOM 569 O O . VAL A 1 77 ? -0.974 -2.255 14.929 1.00 82.38 77 VA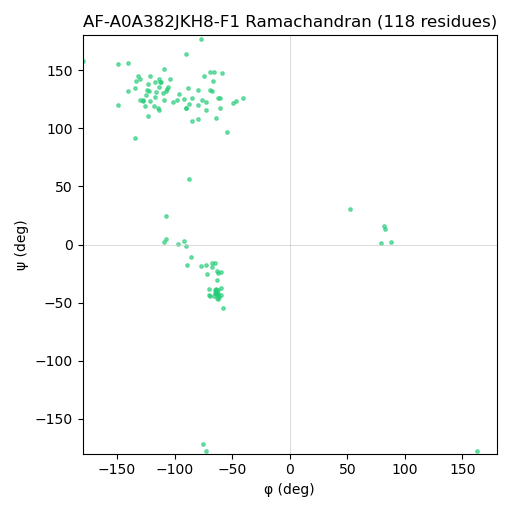L A O 1
ATOM 572 N N . GLY A 1 78 ? 0.973 -3.246 15.426 1.00 82.12 78 GLY A N 1
ATOM 573 C CA . GLY A 1 78 ? 1.120 -3.885 14.119 1.00 82.12 78 GLY A CA 1
ATOM 574 C C . GLY A 1 78 ? 0.096 -5.003 13.926 1.00 82.12 78 GLY A C 1
ATOM 575 O O . GLY A 1 78 ? -0.045 -5.851 14.809 1.00 82.12 78 GLY A O 1
ATOM 576 N N . ILE A 1 79 ? -0.581 -5.009 12.781 1.00 81.19 79 ILE A N 1
ATOM 577 C CA . ILE A 1 79 ? -1.465 -6.098 12.346 1.00 81.19 79 ILE A CA 1
ATOM 578 C C . ILE A 1 79 ? -0.814 -6.846 11.180 1.00 81.19 79 ILE A C 1
ATOM 580 O O . ILE A 1 79 ? 0.025 -6.295 10.470 1.00 81.19 79 ILE A O 1
ATOM 584 N N . THR A 1 80 ? -1.125 -8.136 11.051 1.00 76.62 80 THR A N 1
ATOM 585 C CA . THR A 1 80 ? -0.492 -9.053 10.079 1.00 76.62 80 THR A CA 1
ATOM 586 C C . THR A 1 80 ? -1.441 -9.402 8.934 1.00 76.62 80 THR A C 1
ATOM 588 O O . THR A 1 80 ? -1.312 -10.462 8.335 1.00 76.62 80 THR A O 1
ATOM 591 N N . ASP A 1 81 ? -2.416 -8.537 8.661 1.00 79.88 81 ASP A N 1
ATOM 592 C CA . ASP A 1 81 ? -3.333 -8.743 7.547 1.00 79.88 81 ASP A CA 1
ATOM 593 C C . ASP A 1 81 ? -2.584 -8.565 6.224 1.00 79.88 81 ASP A C 1
ATOM 595 O O . ASP A 1 81 ? -1.808 -7.621 6.040 1.00 79.88 81 ASP A O 1
ATOM 599 N N . GLU A 1 82 ? -2.796 -9.519 5.323 1.00 78.81 82 GLU A N 1
ATOM 600 C CA . GLU A 1 82 ? -2.205 -9.545 3.992 1.00 78.81 82 GLU A CA 1
ATOM 601 C C . GLU A 1 82 ? -3.270 -9.141 2.962 1.00 78.81 82 GLU A C 1
ATOM 603 O O . GLU A 1 82 ? -4.439 -9.504 3.120 1.00 78.81 82 GLU A O 1
ATOM 608 N N . PRO A 1 83 ? -2.895 -8.392 1.911 1.00 82.56 83 PRO A N 1
ATOM 609 C CA . PRO A 1 83 ? -3.810 -8.091 0.824 1.00 82.56 83 PRO A CA 1
ATOM 610 C C . PRO A 1 83 ? -4.169 -9.368 0.056 1.00 82.56 83 PRO A C 1
ATOM 612 O O . PRO A 1 83 ? -3.365 -10.297 -0.063 1.00 82.56 83 PRO A O 1
ATOM 615 N N . ASP A 1 84 ? -5.385 -9.409 -0.475 1.00 82.75 84 ASP A N 1
ATOM 616 C CA . ASP A 1 84 ? -5.856 -10.510 -1.303 1.00 82.75 84 ASP A CA 1
ATOM 617 C C . ASP A 1 84 ? -5.205 -10.520 -2.704 1.00 82.75 84 ASP A C 1
ATOM 619 O O . ASP A 1 84 ? -4.339 -9.710 -3.045 1.00 82.75 84 ASP A O 1
ATOM 623 N N . SER A 1 85 ? -5.626 -11.469 -3.546 1.00 75.75 85 SER A N 1
ATOM 624 C CA . SER A 1 85 ? -5.106 -11.614 -4.913 1.00 75.75 85 SER A CA 1
ATOM 625 C C . SER A 1 85 ? -5.424 -10.425 -5.829 1.00 75.75 85 SER A C 1
ATOM 627 O O . SER A 1 85 ? -4.815 -10.330 -6.897 1.00 75.75 85 SER A O 1
ATOM 629 N N . ASP A 1 86 ? -6.373 -9.573 -5.453 1.00 77.56 86 ASP A N 1
ATOM 630 C CA . ASP A 1 86 ? -6.763 -8.364 -6.174 1.00 77.56 86 ASP A CA 1
ATOM 631 C C . ASP A 1 86 ? -6.066 -7.112 -5.597 1.00 77.56 86 ASP A C 1
ATOM 633 O O . ASP A 1 86 ? -6.248 -6.010 -6.114 1.00 77.56 86 ASP A O 1
ATOM 637 N N . GLY A 1 87 ? -5.230 -7.274 -4.561 1.00 81.94 87 GLY A N 1
ATOM 638 C CA . GLY A 1 87 ? -4.531 -6.184 -3.880 1.00 81.94 87 GLY A CA 1
ATOM 639 C C . GLY A 1 87 ? -5.381 -5.472 -2.831 1.00 81.94 87 GLY A C 1
ATOM 640 O O . GLY A 1 87 ? -5.010 -4.388 -2.378 1.00 81.94 87 GLY A O 1
ATOM 641 N N . ILE A 1 88 ? -6.516 -6.049 -2.437 1.00 86.69 88 ILE A N 1
ATOM 642 C CA . ILE A 1 88 ? -7.399 -5.489 -1.419 1.00 86.69 88 ILE A CA 1
ATOM 643 C C . ILE A 1 88 ? -6.980 -6.011 -0.048 1.00 86.69 88 ILE A C 1
ATOM 645 O O . ILE A 1 88 ? -7.038 -7.203 0.240 1.00 86.69 88 ILE A O 1
ATOM 649 N N . LEU A 1 89 ? -6.573 -5.100 0.824 1.00 87.31 89 LEU A N 1
ATOM 650 C CA . LEU A 1 89 ? -6.375 -5.347 2.240 1.00 87.31 89 LEU A CA 1
ATOM 651 C C . LEU A 1 89 ? -7.681 -5.065 2.988 1.00 87.31 89 LEU A C 1
ATOM 653 O O . LEU A 1 89 ? -8.150 -3.924 3.021 1.00 87.31 89 LEU A O 1
ATOM 657 N N . GLU A 1 90 ? -8.232 -6.095 3.623 1.00 87.56 90 GLU A N 1
ATOM 658 C CA . GLU A 1 90 ? -9.348 -5.979 4.560 1.00 87.56 90 GLU A CA 1
ATOM 659 C C . GLU A 1 90 ? -8.814 -5.955 5.997 1.00 87.56 90 GLU A C 1
ATOM 661 O O . GLU A 1 90 ? -8.106 -6.866 6.420 1.00 87.56 90 GLU A O 1
ATOM 666 N N . ILE A 1 91 ? -9.160 -4.911 6.749 1.00 84.12 91 ILE A N 1
ATOM 667 C CA . ILE A 1 91 ? -8.826 -4.777 8.170 1.00 84.12 91 ILE A CA 1
ATOM 668 C C . ILE A 1 91 ? -10.125 -4.817 8.970 1.00 84.12 91 ILE A C 1
ATOM 670 O O . ILE A 1 91 ? -10.961 -3.918 8.841 1.00 84.12 91 ILE A O 1
ATOM 674 N N . ASP A 1 92 ? -10.270 -5.819 9.835 1.00 82.50 92 ASP A N 1
ATOM 675 C CA . ASP A 1 92 ? -11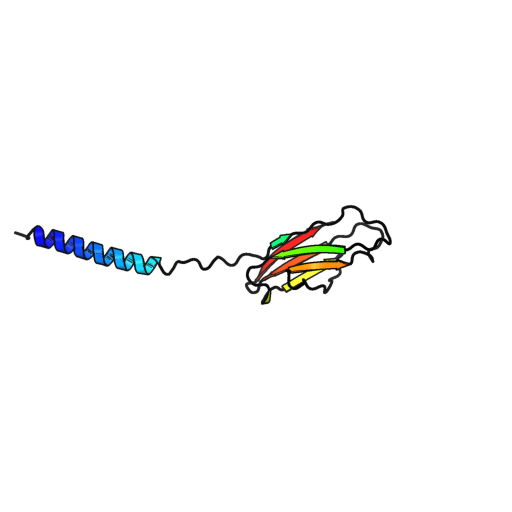.405 -5.904 10.758 1.00 82.50 92 ASP A CA 1
ATOM 676 C C . ASP A 1 92 ? -11.255 -4.860 11.878 1.00 82.50 92 ASP A C 1
ATOM 678 O O . ASP A 1 92 ? -10.335 -4.915 12.702 1.00 82.50 92 ASP A O 1
ATOM 682 N N . ILE A 1 93 ? -12.181 -3.900 11.913 1.00 79.38 93 ILE A N 1
ATOM 683 C CA . ILE A 1 93 ? -12.242 -2.829 12.918 1.00 79.38 93 ILE A CA 1
ATOM 684 C C . ILE A 1 93 ? -13.394 -3.025 13.912 1.00 79.38 93 ILE A C 1
ATOM 686 O O . ILE A 1 93 ? -13.581 -2.210 14.815 1.00 79.38 93 ILE A O 1
ATOM 690 N N . SER A 1 94 ? -14.123 -4.138 13.824 1.00 75.62 94 SER A N 1
ATOM 691 C CA . SER A 1 94 ? -15.284 -4.447 14.673 1.00 75.62 94 SER A CA 1
ATOM 692 C C . SER A 1 94 ? -14.926 -4.570 16.159 1.00 75.62 94 SER A C 1
ATOM 694 O O . SER A 1 94 ? -15.778 -4.419 17.034 1.00 75.62 94 SER A O 1
ATOM 696 N N . GLN A 1 95 ? -13.663 -4.888 16.463 1.00 73.19 95 GLN A N 1
ATOM 697 C CA . GLN A 1 95 ? -13.150 -5.026 17.831 1.00 73.19 95 GLN A CA 1
ATOM 698 C C . GLN A 1 95 ? -12.559 -3.723 18.393 1.00 73.19 95 GLN A C 1
ATOM 700 O O . GLN A 1 95 ? -12.024 -3.729 19.508 1.00 73.19 95 GLN A O 1
ATOM 705 N N . LEU A 1 96 ? -12.627 -2.614 17.650 1.00 76.75 96 LEU A N 1
ATOM 706 C CA . LEU A 1 96 ? -12.135 -1.331 18.136 1.00 76.75 96 LEU A CA 1
ATOM 707 C C . LEU A 1 96 ? -12.974 -0.818 19.310 1.00 76.75 96 LEU A C 1
ATOM 709 O O . LEU A 1 96 ? -14.194 -0.970 19.379 1.00 76.75 96 LEU A O 1
ATOM 713 N N . GLY A 1 97 ? -12.271 -0.239 20.281 1.00 71.75 97 GLY A N 1
ATOM 714 C CA . GLY A 1 97 ? -12.877 0.322 21.478 1.00 71.75 97 GLY A CA 1
ATOM 715 C C . GLY A 1 97 ? -13.564 1.663 21.220 1.00 71.75 97 GLY A C 1
ATOM 716 O O . GLY A 1 97 ? -13.711 2.135 20.101 1.00 71.75 97 GLY A O 1
ATOM 717 N N . VAL A 1 98 ? -13.980 2.316 22.304 1.00 71.12 98 VAL A N 1
ATOM 718 C CA . VAL A 1 98 ? -14.396 3.719 22.236 1.00 71.12 98 VAL A CA 1
ATOM 719 C C . VAL A 1 98 ? -13.181 4.629 22.215 1.00 71.12 98 VAL A C 1
ATOM 721 O O . VAL A 1 98 ? -12.414 4.661 23.178 1.00 71.12 98 VAL A O 1
ATOM 724 N N . GLY A 1 99 ? -13.041 5.424 21.162 1.00 74.75 99 GLY A N 1
ATOM 725 C CA . GLY A 1 99 ? -11.957 6.390 21.062 1.00 74.75 99 GLY A CA 1
ATOM 726 C C . GLY A 1 99 ? -11.734 6.879 19.641 1.00 74.75 99 GLY A C 1
ATOM 727 O O . GLY A 1 99 ? -12.463 6.518 18.722 1.00 74.75 99 GLY A O 1
ATOM 728 N N . SER A 1 100 ? -10.718 7.724 19.485 1.00 79.12 100 SER A N 1
ATOM 729 C CA . SER A 1 100 ? -10.128 7.982 18.175 1.00 79.12 100 SER A CA 1
ATOM 730 C C . SER A 1 100 ? -9.098 6.903 17.907 1.00 79.12 100 SER A C 1
ATOM 732 O O . SER A 1 100 ? -8.192 6.710 18.720 1.00 79.12 100 SER A O 1
ATOM 734 N N . HIS A 1 101 ? -9.255 6.245 16.770 1.00 83.44 101 HIS A N 1
ATOM 735 C CA . HIS A 1 101 ? -8.366 5.200 16.303 1.00 83.44 101 HIS A CA 1
ATOM 736 C C . HIS A 1 101 ? -7.666 5.691 15.041 1.00 83.44 101 HIS A C 1
ATOM 738 O O . HIS A 1 101 ? -8.264 6.395 14.236 1.00 83.44 101 HIS A O 1
ATOM 744 N N . SER A 1 102 ? -6.394 5.356 14.876 1.00 84.06 102 SER A N 1
ATOM 745 C CA . SER A 1 102 ? -5.613 5.739 13.701 1.00 84.06 102 SER A CA 1
ATOM 746 C C . SER A 1 102 ? -5.035 4.510 13.026 1.00 84.06 102 SER A C 1
ATOM 748 O O . SER A 1 102 ? -4.448 3.645 13.677 1.00 84.06 102 SER A O 1
ATOM 750 N N . ILE A 1 103 ? -5.184 4.447 11.709 1.00 86.44 103 ILE A N 1
ATOM 751 C CA . ILE A 1 103 ? -4.623 3.393 10.873 1.00 86.44 103 ILE A CA 1
ATOM 752 C C . ILE A 1 103 ? -3.469 3.990 10.090 1.00 86.44 103 ILE A C 1
ATOM 754 O O . ILE A 1 103 ? -3.586 5.053 9.480 1.00 86.44 103 ILE A O 1
ATOM 758 N N . LYS A 1 104 ? -2.348 3.281 10.093 1.00 88.88 104 LYS A N 1
ATOM 759 C CA . LYS A 1 104 ? -1.182 3.591 9.282 1.00 88.88 104 LYS A CA 1
ATOM 760 C C . LYS A 1 104 ? -0.779 2.355 8.498 1.00 88.88 104 LYS A C 1
ATOM 762 O O . LYS A 1 104 ? -0.457 1.325 9.088 1.00 88.88 104 LYS A O 1
ATOM 767 N N . VAL A 1 105 ? -0.726 2.506 7.185 1.00 88.19 105 VAL A N 1
ATOM 768 C CA . VAL A 1 105 ? -0.307 1.494 6.219 1.00 88.19 105 VAL A CA 1
ATOM 769 C C . VAL A 1 105 ? 0.954 1.999 5.530 1.00 88.19 105 VAL A C 1
ATOM 771 O O . VAL A 1 105 ? 1.027 3.151 5.091 1.00 88.19 105 VAL A O 1
ATOM 774 N N . VAL A 1 106 ? 1.965 1.144 5.457 1.00 89.00 106 VAL A N 1
ATOM 775 C CA . VAL A 1 106 ? 3.194 1.388 4.707 1.00 89.00 106 VAL A CA 1
ATOM 776 C C . VAL A 1 106 ? 3.396 0.220 3.756 1.00 89.00 106 VAL A C 1
ATOM 778 O O . VAL A 1 106 ? 3.509 -0.915 4.210 1.00 89.00 106 VAL A O 1
ATOM 781 N N . ALA A 1 107 ? 3.428 0.499 2.458 1.00 89.00 107 ALA A N 1
ATOM 782 C CA . ALA A 1 107 ? 3.743 -0.479 1.423 1.00 89.00 107 ALA A CA 1
ATOM 783 C C . ALA A 1 107 ? 5.149 -0.205 0.891 1.00 89.00 107 ALA A C 1
ATOM 785 O O . ALA A 1 107 ? 5.486 0.954 0.647 1.00 89.00 107 ALA A O 1
ATOM 786 N N . THR A 1 108 ? 5.952 -1.251 0.724 1.00 88.19 108 THR A N 1
ATOM 787 C CA . THR A 1 108 ? 7.329 -1.178 0.229 1.00 88.19 108 THR A CA 1
ATOM 788 C C . THR A 1 108 ? 7.518 -2.188 -0.897 1.00 88.19 108 THR A C 1
ATOM 790 O O . THR A 1 108 ? 7.259 -3.369 -0.681 1.00 88.19 108 THR A O 1
ATOM 793 N N . ASP A 1 109 ? 7.964 -1.753 -2.074 1.00 87.94 109 ASP A N 1
ATOM 794 C CA . ASP A 1 109 ? 8.243 -2.656 -3.202 1.00 87.94 109 ASP A CA 1
ATOM 795 C C . ASP A 1 109 ? 9.584 -3.411 -3.044 1.00 87.94 109 ASP A C 1
ATOM 797 O O . ASP A 1 109 ? 10.365 -3.185 -2.109 1.00 87.94 109 ASP A O 1
ATOM 801 N N . SER A 1 110 ? 9.885 -4.294 -3.999 1.00 82.25 110 SER A N 1
ATOM 802 C CA . SER A 1 110 ? 11.145 -5.048 -4.050 1.00 82.25 110 SER A CA 1
ATOM 803 C C . SER A 1 110 ? 12.384 -4.183 -4.329 1.00 82.25 110 SER A C 1
ATOM 805 O O . SER A 1 110 ? 13.506 -4.594 -4.014 1.00 82.25 110 SER A O 1
ATOM 807 N N . LEU A 1 111 ? 12.200 -2.980 -4.877 1.00 84.25 111 LEU A N 1
ATOM 808 C CA . LEU A 1 111 ? 13.240 -1.978 -5.118 1.00 84.25 111 LEU A CA 1
ATOM 809 C C . LEU A 1 111 ? 13.442 -1.015 -3.929 1.00 84.25 111 LEU A C 1
ATOM 811 O O . LEU A 1 111 ? 14.356 -0.185 -3.960 1.00 84.25 111 LEU A O 1
ATOM 815 N N . GLY A 1 112 ? 12.662 -1.162 -2.854 1.00 82.56 112 GLY A N 1
ATOM 816 C CA . GLY A 1 112 ? 12.713 -0.346 -1.643 1.00 82.56 112 GLY A CA 1
ATOM 817 C C . GLY A 1 112 ? 11.959 0.985 -1.730 1.00 82.56 112 GLY A C 1
ATOM 818 O O . GLY A 1 112 ? 12.195 1.867 -0.900 1.00 82.56 112 GLY A O 1
ATOM 819 N N . GLN A 1 113 ? 11.082 1.170 -2.713 1.00 86.25 113 GLN A N 1
ATOM 820 C CA . GLN A 1 113 ? 10.210 2.336 -2.814 1.00 86.25 113 GLN A CA 1
ATOM 821 C C . GLN A 1 113 ? 9.018 2.187 -1.879 1.00 86.25 113 GLN A C 1
ATOM 823 O O . GLN A 1 113 ? 8.380 1.140 -1.829 1.00 86.25 113 GLN A O 1
ATOM 828 N N . GLU A 1 114 ? 8.718 3.247 -1.130 1.00 90.06 114 GLU A N 1
ATOM 829 C CA . GLU A 1 114 ? 7.708 3.214 -0.076 1.00 90.06 114 GLU A CA 1
ATOM 830 C C . GLU A 1 114 ? 6.547 4.165 -0.356 1.00 90.06 114 GLU A C 1
ATOM 832 O O . GLU A 1 114 ? 6.763 5.336 -0.681 1.00 90.06 114 GLU A O 1
ATOM 837 N N . SER A 1 115 ? 5.335 3.710 -0.047 1.00 89.38 115 SER A N 1
ATOM 838 C CA . SER A 1 115 ? 4.142 4.547 0.061 1.00 89.38 115 SER A CA 1
ATOM 839 C C . SER A 1 115 ? 3.507 4.453 1.431 1.00 89.38 115 SER A C 1
ATOM 841 O O . SER A 1 115 ? 3.545 3.421 2.100 1.00 89.38 115 SER A O 1
ATOM 843 N N . LYS A 1 116 ? 2.957 5.582 1.879 1.00 90.31 116 LYS A N 1
ATOM 844 C CA . LYS A 1 116 ? 2.434 5.759 3.234 1.00 90.31 116 LYS A CA 1
ATOM 845 C C . LYS A 1 116 ? 1.020 6.284 3.147 1.00 90.31 116 LYS A C 1
ATOM 847 O O . LYS A 1 116 ? 0.790 7.344 2.570 1.00 90.31 116 LYS A O 1
ATOM 852 N N . TRP A 1 117 ? 0.111 5.565 3.777 1.00 90.25 117 TRP A N 1
ATOM 853 C CA . TRP A 1 117 ? -1.282 5.943 3.888 1.00 90.25 117 TRP A CA 1
ATOM 854 C C . TRP A 1 117 ? -1.661 5.962 5.365 1.00 90.25 117 TRP A C 1
ATOM 856 O O . TRP A 1 117 ? -1.376 5.019 6.104 1.00 90.25 117 TRP A O 1
ATOM 866 N N . THR A 1 118 ? -2.248 7.067 5.812 1.00 85.00 118 THR A N 1
ATOM 867 C CA . THR A 1 118 ? -2.670 7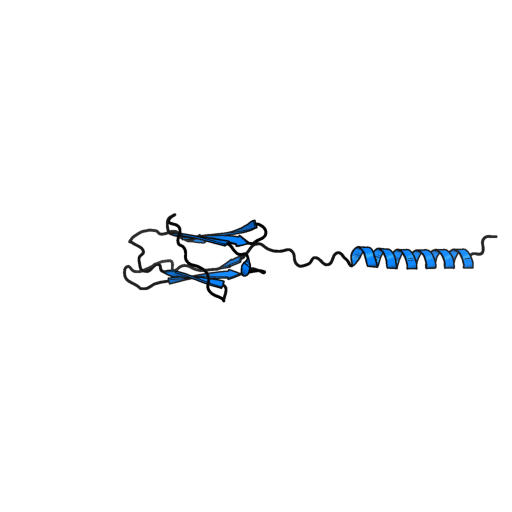.246 7.202 1.00 85.00 118 THR A CA 1
ATOM 868 C C . THR A 1 118 ? -4.067 7.829 7.215 1.00 85.00 118 THR A C 1
ATOM 870 O O . THR A 1 118 ? -4.316 8.820 6.526 1.00 85.00 118 THR A O 1
ATOM 873 N N . ALA A 1 119 ? -4.930 7.278 8.059 1.00 81.81 119 ALA A N 1
ATOM 874 C CA . ALA A 1 119 ? -6.249 7.825 8.328 1.00 81.81 119 ALA A CA 1
ATOM 875 C C . ALA A 1 119 ? -6.603 7.710 9.818 1.00 81.81 119 ALA A C 1
ATOM 877 O O . ALA A 1 119 ? -6.012 6.907 10.545 1.00 81.81 119 ALA A O 1
ATOM 878 N N . SER A 1 120 ? -7.512 8.568 10.281 1.00 76.62 120 SER A N 1
ATOM 879 C CA . SER A 1 120 ? -7.865 8.761 11.696 1.00 76.62 120 SER A CA 1
ATOM 880 C C . SER A 1 120 ? -9.319 9.153 11.881 1.00 76.62 120 SER A C 1
ATOM 882 O O . SER A 1 120 ? -9.775 9.921 11.002 1.00 76.62 120 SER A O 1
#

Secondary structure (DSSP, 8-state):
---HHHHHHHHHHHHHHHHHHHHHHHTT-----PPPPPEEEE---S---TT---EEEEEEE-S-GGG-EEEEEETTEEE-----TTSEEEEE-TT--SS---EEEEEE-TT--EEEEEE-

Organism: NCBI:txid408172

Foldseek 3Di:
DPPVVVVVVVVVVVVVVVVVVVVVVCVVPPPPDPFDAKDKDWDDDPDDDQQDWDKTKIAIGGPDPPFKDKWKDKQNHTDDFDADPRRITIDTCNPPDPDDMKIWMWIAGNVGHIDIDIDD

Solvent-accessible surface area (backbone atoms only — not comparable to full-atom values): 7319 Å² total; per-residue (Å²): 133,82,56,66,65,59,55,51,51,52,50,52,51,51,50,53,54,51,52,53,53,53,47,62,68,53,65,73,69,59,76,69,72,77,85,72,55,38,44,76,48,67,69,73,81,92,73,84,64,87,80,46,89,46,69,40,55,32,43,45,48,60,99,56,73,91,45,54,45,78,50,37,24,51,73,84,45,76,52,88,74,67,55,48,99,86,25,42,29,65,44,83,52,41,82,57,76,93,74,92,61,36,42,39,39,37,39,28,38,74,88,68,34,66,31,79,44,73,53,107

pLDDT: mean 79.37, std 9.13, range [51.41, 90.44]

Nearest PDB structures (foldseek):
  6mnm-assembly1_C  TM=5.625E-01  e=4.566E-03  Mus musculus
  6blq-assembly1_A  TM=5.166E-01  e=1.100E-02  Mus musculus
  2bc4-assembly2_C  TM=5.144E-01  e=1.617E-02  Homo sapiens
  1k8i-assembly1_A  TM=4.728E-01  e=2.959E-02  Mus musculus
  4fqx-assembly2_C  TM=5.397E-01  e=4.853E-02  Homo sapiens

Sequence (120 aa):
MVDEGVARSLFLAGLMIVSVLLGVLLFDVKQEGENLAPVIEGDIPTNILIGDIDSVFLSIYDEEMAGLTLVVSLDGVGITDEPDSDGILEIDISQLGVGSHSIKVVATDSLGQESKWTAS